Protein AF-A0A963MT62-F1 (afdb_monomer_lite)

Secondary structure (DSSP, 8-state):
----------PPPPHHHHHHHHHHHHHHHHHH--HHHHHHHTTPPTTS-HHHHHHHHHHHHHHHHHH------------------------------------

Radius of gyration: 25.52 Å; chains: 1; bounding box: 66×37×62 Å

pLDDT: mean 73.64, std 19.32, range [36.97, 94.31]

Structure (mmCIF, N/CA/C/O backbone):
data_AF-A0A963MT62-F1
#
_entry.id   AF-A0A963MT62-F1
#
loop_
_atom_site.group_PDB
_atom_site.id
_atom_site.type_symbol
_atom_site.label_atom_id
_atom_site.label_alt_id
_atom_site.label_comp_id
_atom_site.label_asym_id
_atom_site.label_entity_id
_atom_site.label_seq_id
_atom_site.pdbx_PDB_ins_code
_atom_site.Cartn_x
_atom_site.Cartn_y
_atom_site.Cartn_z
_atom_site.occupancy
_atom_site.B_iso_or_equiv
_atom_site.auth_seq_id
_atom_site.auth_comp_id
_atom_site.auth_asym_id
_atom_site.auth_atom_id
_atom_site.pdbx_PDB_model_num
ATOM 1 N N . MET A 1 1 ? -21.869 23.306 -33.546 1.00 52.66 1 MET A N 1
ATOM 2 C CA . MET A 1 1 ? -20.640 23.215 -32.723 1.00 52.66 1 MET A CA 1
ATOM 3 C C . MET A 1 1 ? -20.274 21.750 -32.523 1.00 52.66 1 MET A C 1
ATOM 5 O O . MET A 1 1 ? -21.056 21.019 -31.930 1.00 52.66 1 MET A O 1
ATOM 9 N N . ALA A 1 2 ? -19.148 21.291 -33.075 1.00 60.47 2 ALA A N 1
ATOM 10 C CA . ALA A 1 2 ? -18.741 19.886 -33.002 1.00 60.47 2 ALA A CA 1
ATOM 11 C C . ALA A 1 2 ? -18.014 19.593 -31.674 1.00 60.47 2 ALA A C 1
ATOM 13 O O . ALA A 1 2 ? -16.936 20.130 -31.421 1.00 60.47 2 ALA A O 1
ATOM 14 N N . LYS A 1 3 ? -18.598 18.736 -30.824 1.00 62.72 3 LYS A N 1
ATOM 15 C CA . LYS A 1 3 ? -17.951 18.213 -29.609 1.00 62.72 3 LYS A CA 1
ATOM 16 C C . LYS A 1 3 ? -16.790 17.295 -30.010 1.00 62.72 3 LYS A C 1
ATOM 18 O O . LYS A 1 3 ? -17.016 16.163 -30.432 1.00 62.72 3 LYS A O 1
ATOM 23 N N . ARG A 1 4 ? -15.546 17.763 -29.860 1.00 65.56 4 ARG A N 1
ATOM 24 C CA . ARG A 1 4 ? -14.352 16.907 -29.955 1.00 65.56 4 ARG A CA 1
ATOM 25 C C . ARG A 1 4 ? -14.337 15.964 -28.750 1.00 65.56 4 ARG A C 1
ATOM 27 O O . ARG A 1 4 ? -14.139 16.408 -27.624 1.00 65.56 4 ARG A O 1
ATOM 34 N N . LYS A 1 5 ? -14.567 14.669 -28.973 1.00 64.69 5 LYS A N 1
ATOM 35 C CA . LYS A 1 5 ? -14.314 13.635 -27.961 1.00 64.69 5 LYS A CA 1
ATOM 36 C C . LYS A 1 5 ? -12.800 13.442 -27.882 1.00 64.69 5 LYS A C 1
ATOM 38 O O . LYS A 1 5 ? -12.210 12.942 -28.835 1.00 64.69 5 LYS A O 1
ATOM 43 N N . SER A 1 6 ? -12.166 13.859 -26.788 1.00 67.75 6 SER A N 1
ATOM 44 C CA . SER A 1 6 ? -10.765 13.519 -26.540 1.00 67.75 6 SER A CA 1
ATOM 45 C C . SER A 1 6 ? -10.692 12.030 -26.211 1.00 67.75 6 SER A C 1
ATOM 47 O O . SER A 1 6 ? -10.988 11.622 -25.088 1.00 67.75 6 SER A O 1
ATOM 49 N N . SER A 1 7 ? -10.346 11.199 -27.190 1.00 69.44 7 SER A N 1
ATOM 50 C CA . SER A 1 7 ? -9.923 9.834 -26.902 1.00 69.44 7 SER A CA 1
ATOM 51 C C . SER A 1 7 ? -8.560 9.913 -26.214 1.00 69.44 7 SER A C 1
ATOM 53 O O . SER A 1 7 ? -7.522 10.087 -26.851 1.00 69.44 7 SER A O 1
ATOM 55 N N . ALA A 1 8 ? -8.562 9.861 -24.882 1.00 74.81 8 ALA A N 1
ATOM 56 C CA . ALA A 1 8 ? -7.329 9.694 -24.132 1.00 74.81 8 ALA A CA 1
ATOM 57 C C . ALA A 1 8 ? -6.738 8.339 -24.538 1.00 74.81 8 ALA A C 1
ATOM 59 O O . ALA A 1 8 ? -7.338 7.293 -24.290 1.00 74.81 8 ALA A O 1
ATOM 60 N N . LYS A 1 9 ? -5.599 8.358 -25.235 1.00 79.38 9 LYS A N 1
ATOM 61 C CA . LYS A 1 9 ? -4.858 7.133 -25.533 1.00 79.38 9 LYS A CA 1
ATOM 62 C C . LYS A 1 9 ? -4.350 6.572 -24.209 1.00 79.38 9 LYS A C 1
ATOM 64 O O . LYS A 1 9 ? -3.726 7.297 -23.438 1.00 79.38 9 LYS A O 1
ATOM 69 N N . THR A 1 10 ? -4.618 5.298 -23.952 1.00 81.62 10 THR A N 1
ATOM 70 C CA . THR A 1 10 ? -4.075 4.592 -22.791 1.00 81.62 10 THR A CA 1
ATOM 71 C C . THR A 1 10 ? -2.552 4.552 -22.907 1.00 81.62 10 THR A C 1
ATOM 73 O O . THR A 1 10 ? -2.015 3.951 -23.835 1.00 81.62 10 THR A O 1
ATOM 76 N N . ILE A 1 11 ? -1.854 5.226 -21.992 1.00 82.56 11 ILE A N 1
ATOM 77 C CA . ILE A 1 11 ? -0.391 5.207 -21.911 1.00 82.56 11 ILE A CA 1
ATOM 78 C C . ILE A 1 11 ? -0.000 4.082 -20.956 1.00 82.56 11 ILE A C 1
ATOM 80 O O . ILE A 1 11 ? -0.368 4.100 -19.781 1.00 82.56 11 ILE A O 1
ATOM 84 N N . HIS A 1 12 ? 0.750 3.107 -21.461 1.00 86.19 12 HIS A N 1
ATOM 85 C CA . HIS A 1 12 ? 1.336 2.056 -20.640 1.00 86.19 12 HIS A CA 1
ATOM 86 C C . HIS A 1 12 ? 2.709 2.508 -20.144 1.00 86.19 12 HIS A C 1
ATOM 88 O O . HIS A 1 12 ? 3.558 2.917 -20.933 1.00 86.19 12 HIS A O 1
ATOM 94 N N . LEU A 1 13 ? 2.917 2.449 -18.828 1.00 86.56 13 LEU A N 1
ATOM 95 C CA . LEU A 1 13 ? 4.213 2.752 -18.227 1.00 86.56 13 LEU A CA 1
ATOM 96 C C . LEU A 1 13 ? 5.218 1.653 -18.570 1.00 86.56 13 LEU A C 1
ATOM 98 O O . LEU A 1 13 ? 4.901 0.461 -18.494 1.00 86.56 13 LEU A O 1
ATOM 102 N N . THR A 1 14 ? 6.449 2.055 -18.880 1.00 92.62 14 THR A N 1
ATOM 103 C CA . THR A 1 14 ? 7.568 1.116 -18.970 1.00 92.62 14 THR A CA 1
ATOM 104 C C . THR A 1 14 ? 7.853 0.506 -17.595 1.00 92.62 14 THR A C 1
ATOM 106 O O . THR A 1 14 ? 7.421 1.017 -16.558 1.00 92.62 14 THR A O 1
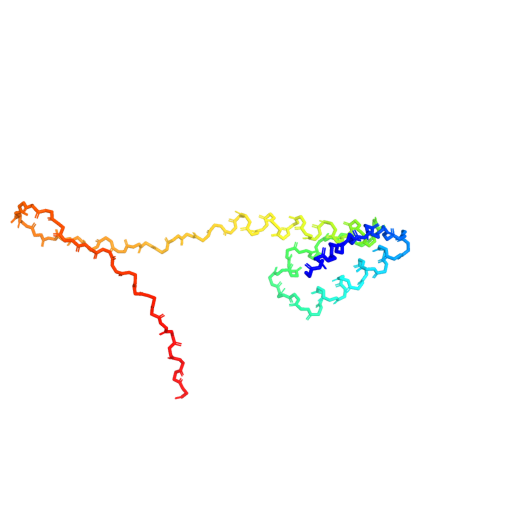ATOM 109 N N . HIS A 1 15 ? 8.571 -0.615 -17.569 1.00 90.50 15 HIS A N 1
ATOM 110 C CA . HIS A 1 15 ? 8.941 -1.283 -16.319 1.00 90.50 15 HIS A CA 1
ATOM 111 C C . HIS A 1 15 ? 9.741 -0.364 -15.379 1.00 90.50 15 HIS A C 1
ATOM 113 O O . HIS A 1 15 ? 9.416 -0.254 -14.202 1.00 90.50 15 HIS A O 1
ATOM 119 N N . GLU A 1 16 ? 10.708 0.386 -15.908 1.00 91.81 16 GLU A N 1
ATOM 120 C CA . GLU A 1 16 ? 11.503 1.341 -15.124 1.00 91.81 16 GLU A CA 1
ATOM 121 C C . GLU A 1 16 ? 10.640 2.440 -14.494 1.00 91.81 16 GLU A C 1
ATOM 123 O O . GLU A 1 16 ? 10.786 2.755 -13.314 1.00 91.81 16 GLU A O 1
ATOM 128 N N . MET A 1 17 ? 9.674 2.979 -15.245 1.00 92.44 17 MET A N 1
ATOM 129 C CA . MET A 1 17 ? 8.752 3.983 -14.713 1.00 92.44 17 MET A CA 1
ATOM 130 C C . MET A 1 17 ? 7.845 3.416 -13.617 1.00 92.44 17 MET A C 1
ATOM 132 O O . MET A 1 17 ? 7.491 4.140 -12.685 1.00 92.44 17 MET A O 1
ATOM 136 N N . ARG A 1 18 ? 7.461 2.135 -13.704 1.00 89.75 18 ARG A N 1
ATOM 137 C CA . ARG A 1 18 ? 6.679 1.467 -12.652 1.00 89.75 18 ARG A CA 1
ATOM 138 C C . ARG A 1 18 ? 7.494 1.274 -11.378 1.00 89.75 18 ARG A C 1
ATOM 140 O O . ARG A 1 18 ? 6.992 1.600 -10.303 1.00 89.75 18 ARG A O 1
ATOM 147 N N . ILE A 1 19 ? 8.755 0.867 -11.505 1.00 91.88 19 ILE A N 1
ATOM 148 C CA . ILE A 1 19 ? 9.698 0.784 -10.385 1.00 91.88 19 ILE A CA 1
ATOM 149 C C . ILE A 1 19 ? 9.872 2.151 -9.724 1.00 91.88 19 ILE A C 1
ATOM 151 O O . ILE A 1 19 ? 9.686 2.272 -8.513 1.00 91.88 19 ILE A O 1
ATOM 155 N N . GLN A 1 20 ? 10.161 3.193 -10.508 1.00 93.31 20 GLN A N 1
ATOM 156 C CA . GLN A 1 20 ? 10.362 4.538 -9.970 1.00 93.31 20 GLN A CA 1
ATOM 157 C C . GLN A 1 20 ? 9.106 5.051 -9.265 1.00 93.31 20 GLN A C 1
ATOM 159 O O . GLN A 1 20 ? 9.182 5.637 -8.186 1.00 93.31 20 GLN A O 1
ATOM 164 N N . LYS A 1 21 ? 7.932 4.789 -9.846 1.00 92.94 21 LYS A N 1
ATOM 165 C CA . LYS A 1 21 ? 6.652 5.124 -9.225 1.00 92.94 21 LYS A CA 1
ATOM 166 C C . LYS A 1 21 ? 6.469 4.400 -7.891 1.00 92.94 21 LYS A C 1
ATOM 168 O O . LYS A 1 21 ? 6.073 5.046 -6.929 1.00 92.94 21 LYS A O 1
ATOM 173 N N . ALA A 1 22 ? 6.772 3.104 -7.819 1.00 91.69 22 ALA A N 1
ATOM 174 C CA . ALA A 1 22 ? 6.650 2.326 -6.588 1.00 91.69 22 ALA A CA 1
ATOM 175 C C . ALA A 1 22 ? 7.606 2.824 -5.491 1.00 91.69 22 ALA A C 1
ATOM 177 O O . ALA A 1 22 ? 7.207 2.917 -4.334 1.00 91.69 22 ALA A O 1
ATOM 178 N N . ILE A 1 23 ? 8.834 3.208 -5.848 1.00 92.12 23 ILE A N 1
ATOM 179 C CA . ILE A 1 23 ? 9.797 3.806 -4.909 1.00 92.12 23 ILE A CA 1
ATOM 180 C C . ILE A 1 23 ? 9.279 5.151 -4.388 1.00 92.12 23 ILE A C 1
ATOM 182 O O . ILE A 1 23 ? 9.271 5.388 -3.181 1.00 92.12 23 ILE A O 1
ATOM 186 N N . ASN A 1 24 ? 8.792 6.015 -5.282 1.00 94.31 24 ASN A N 1
ATOM 187 C CA . ASN A 1 24 ? 8.231 7.309 -4.897 1.00 94.31 24 ASN A CA 1
ATOM 188 C C . ASN A 1 24 ? 7.003 7.140 -3.986 1.00 94.31 24 ASN A C 1
ATOM 190 O O . ASN A 1 24 ? 6.860 7.862 -3.003 1.00 94.31 24 ASN A O 1
ATOM 194 N N . GLU A 1 25 ? 6.136 6.171 -4.289 1.00 93.31 25 GLU A N 1
ATOM 195 C CA . GLU A 1 25 ? 4.967 5.836 -3.470 1.00 93.31 25 GLU A CA 1
ATOM 196 C C . GLU A 1 25 ? 5.385 5.324 -2.086 1.00 93.31 25 GLU A C 1
ATOM 198 O O . GLU A 1 25 ? 4.806 5.730 -1.082 1.00 93.31 25 GLU A O 1
ATOM 203 N N . PHE A 1 26 ? 6.430 4.498 -2.013 1.00 91.62 26 PHE A N 1
ATOM 204 C CA . PHE A 1 26 ? 6.971 4.009 -0.748 1.00 91.62 26 PHE A CA 1
ATOM 205 C C . PHE A 1 26 ? 7.541 5.141 0.115 1.00 91.62 26 PHE A C 1
ATOM 207 O O . PHE A 1 26 ? 7.247 5.220 1.306 1.00 91.62 26 PHE A O 1
ATOM 214 N N . HIS A 1 27 ? 8.309 6.061 -0.474 1.00 91.88 27 HIS A N 1
ATOM 215 C CA . HIS A 1 27 ? 8.831 7.225 0.250 1.00 91.88 27 HIS A CA 1
ATOM 216 C C . HIS A 1 27 ? 7.710 8.145 0.734 1.00 91.88 27 HIS A C 1
ATOM 218 O O . HIS A 1 27 ? 7.742 8.607 1.874 1.00 91.88 27 HIS A O 1
ATOM 224 N N . HIS A 1 28 ? 6.698 8.370 -0.106 1.00 94.00 28 HIS A N 1
ATOM 225 C CA . HIS A 1 28 ? 5.512 9.115 0.290 1.00 94.00 28 HIS A CA 1
ATOM 226 C C . HIS A 1 28 ? 4.810 8.431 1.468 1.00 94.00 28 HIS A C 1
ATOM 228 O O . HIS A 1 28 ? 4.504 9.087 2.458 1.00 94.00 28 HIS A O 1
ATOM 234 N N . PHE A 1 29 ? 4.608 7.112 1.399 1.00 90.62 29 PHE A N 1
ATOM 235 C CA . PHE A 1 29 ? 4.022 6.339 2.490 1.00 90.62 29 PHE A CA 1
ATOM 236 C C . PHE A 1 29 ? 4.813 6.509 3.791 1.00 90.62 29 PHE A C 1
ATOM 238 O O . PHE A 1 29 ? 4.221 6.823 4.813 1.00 90.62 29 PHE A O 1
ATOM 245 N N . LEU A 1 30 ? 6.141 6.387 3.774 1.00 88.88 30 LEU A N 1
ATOM 246 C CA . LEU A 1 30 ? 6.950 6.572 4.985 1.00 88.88 30 LEU A CA 1
ATOM 247 C C . LEU A 1 30 ? 6.839 7.983 5.580 1.00 88.88 30 LEU A C 1
ATOM 249 O O . LEU A 1 30 ? 6.875 8.127 6.804 1.00 88.88 30 LEU A O 1
ATOM 253 N N . ALA A 1 31 ? 6.693 9.003 4.731 1.00 92.25 31 ALA A N 1
ATOM 254 C CA . ALA A 1 31 ? 6.550 10.391 5.158 1.00 92.25 31 ALA A CA 1
ATOM 255 C C . ALA A 1 31 ? 5.166 10.696 5.752 1.00 92.25 31 ALA A C 1
ATOM 257 O O . ALA A 1 31 ? 5.070 11.489 6.686 1.00 92.25 31 ALA A O 1
ATOM 258 N N . THR A 1 32 ? 4.100 10.084 5.224 1.00 93.56 32 THR A N 1
ATOM 259 C CA . THR A 1 32 ? 2.716 10.419 5.602 1.00 93.56 32 THR A CA 1
ATOM 260 C C . THR A 1 32 ? 2.043 9.405 6.522 1.00 93.56 32 THR A C 1
ATOM 262 O O . THR A 1 32 ? 1.026 9.735 7.126 1.00 93.56 32 THR A O 1
ATOM 265 N N . ALA A 1 33 ? 2.546 8.172 6.602 1.00 90.88 33 ALA A N 1
ATOM 266 C CA . ALA A 1 33 ? 1.894 7.098 7.343 1.00 90.88 33 ALA A CA 1
ATOM 267 C C . ALA A 1 33 ? 1.858 7.374 8.847 1.00 90.88 33 ALA A C 1
ATOM 269 O O . ALA A 1 33 ? 2.831 7.832 9.455 1.00 90.88 33 ALA A O 1
ATOM 270 N N . THR A 1 34 ? 0.737 7.009 9.456 1.00 92.06 34 THR A N 1
ATOM 271 C CA . THR A 1 34 ? 0.572 7.008 10.908 1.00 92.06 34 THR A CA 1
ATOM 272 C C . THR A 1 34 ? 1.400 5.895 11.554 1.00 92.06 34 THR A C 1
ATOM 274 O O . THR A 1 34 ? 1.721 4.880 10.932 1.00 92.06 34 THR A O 1
ATOM 277 N N . GLU A 1 35 ? 1.714 6.034 12.843 1.00 90.44 35 GLU A N 1
ATOM 278 C CA . GLU A 1 35 ? 2.441 4.997 13.592 1.00 90.44 35 GLU A CA 1
ATOM 279 C C . GLU A 1 35 ? 1.690 3.653 13.622 1.00 90.44 35 GLU A C 1
ATOM 281 O O . GLU A 1 35 ? 2.304 2.586 13.598 1.00 90.44 35 GLU A O 1
ATOM 286 N N . ALA A 1 36 ? 0.354 3.682 13.603 1.00 87.94 36 ALA A N 1
ATOM 287 C CA . ALA A 1 36 ? -0.465 2.476 13.517 1.00 87.94 36 ALA A CA 1
ATOM 288 C C . ALA A 1 36 ? -0.263 1.743 12.180 1.00 87.94 36 ALA A C 1
ATOM 290 O O . ALA A 1 36 ? -0.042 0.533 12.167 1.00 87.94 36 ALA A O 1
ATOM 291 N N . GLU A 1 37 ? -0.279 2.467 11.061 1.00 88.69 37 GLU A N 1
ATOM 292 C CA . GLU A 1 37 ? -0.054 1.890 9.731 1.00 88.69 37 GLU A CA 1
ATOM 293 C C . GLU A 1 37 ? 1.373 1.360 9.585 1.00 88.69 37 GLU A C 1
ATOM 295 O O . GLU A 1 37 ? 1.569 0.250 9.086 1.00 88.69 37 GLU A O 1
ATOM 300 N N . LYS A 1 38 ? 2.368 2.097 10.095 1.00 89.88 38 LYS A N 1
ATOM 301 C CA . LYS A 1 38 ? 3.763 1.636 10.142 1.00 89.88 38 LYS A CA 1
ATOM 302 C C . LYS A 1 38 ? 3.898 0.339 10.936 1.00 89.88 38 LYS A C 1
ATOM 304 O O . LYS A 1 38 ? 4.588 -0.573 10.489 1.00 89.88 38 LYS A O 1
ATOM 309 N N . ASN A 1 39 ? 3.204 0.213 12.067 1.00 90.00 39 ASN A N 1
ATOM 310 C CA . ASN A 1 39 ? 3.206 -1.017 12.860 1.00 90.00 39 ASN A CA 1
ATOM 311 C C . ASN A 1 39 ? 2.598 -2.209 12.112 1.00 90.00 39 ASN A C 1
ATOM 313 O O . ASN A 1 39 ? 3.132 -3.315 12.209 1.00 90.00 39 ASN A O 1
ATOM 317 N N . VAL A 1 40 ? 1.538 -1.993 11.325 1.00 88.12 40 VAL A N 1
ATOM 318 C CA . VAL A 1 40 ? 0.944 -3.046 10.486 1.00 88.12 40 VAL A CA 1
ATOM 319 C C . VAL A 1 40 ? 1.957 -3.569 9.469 1.00 88.12 40 VAL A C 1
ATOM 321 O O . VAL A 1 40 ? 2.054 -4.778 9.283 1.00 88.12 40 VAL A O 1
ATOM 324 N N . VAL A 1 41 ? 2.743 -2.692 8.840 1.00 91.19 41 VAL A N 1
ATOM 325 C CA . VAL A 1 41 ? 3.631 -3.074 7.725 1.00 91.19 41 VAL A CA 1
ATOM 326 C C . VAL A 1 41 ? 5.100 -3.267 8.110 1.00 91.19 41 VAL A C 1
ATOM 328 O O . VAL A 1 41 ? 5.906 -3.664 7.273 1.00 91.19 41 VAL A O 1
ATOM 331 N N . ARG A 1 42 ? 5.470 -3.056 9.379 1.00 89.12 42 ARG A N 1
ATOM 332 C CA . ARG A 1 42 ? 6.854 -3.154 9.890 1.00 89.12 42 ARG A CA 1
ATOM 333 C C . ARG A 1 42 ? 7.559 -4.475 9.561 1.00 89.12 42 ARG A C 1
ATOM 335 O O . ARG A 1 42 ? 8.782 -4.515 9.477 1.00 89.12 42 ARG A O 1
ATOM 342 N N . HIS A 1 43 ? 6.806 -5.561 9.431 1.00 88.62 43 HIS A N 1
ATOM 343 C CA . HIS A 1 43 ? 7.340 -6.903 9.202 1.00 88.62 43 HIS A CA 1
ATOM 344 C C . HIS A 1 43 ? 7.531 -7.244 7.713 1.00 88.62 43 HIS A C 1
ATOM 346 O O . HIS A 1 43 ? 8.021 -8.330 7.395 1.00 88.62 43 HIS A O 1
ATOM 352 N N . VAL A 1 44 ? 7.147 -6.346 6.799 1.00 88.19 44 VAL A N 1
ATOM 353 C CA . VAL A 1 44 ? 7.309 -6.554 5.357 1.00 88.19 44 VAL A CA 1
ATOM 354 C C . VAL A 1 44 ? 8.800 -6.566 5.017 1.00 88.19 44 VAL A C 1
ATOM 356 O O . VAL A 1 44 ? 9.524 -5.603 5.269 1.00 88.19 44 VAL A O 1
ATOM 359 N N . LYS A 1 45 ? 9.276 -7.672 4.435 1.00 82.88 45 LYS A N 1
ATOM 360 C CA . LYS A 1 45 ? 10.671 -7.803 4.001 1.00 82.88 45 LYS A CA 1
ATOM 361 C C . LYS A 1 45 ? 10.919 -6.975 2.744 1.00 82.88 45 LYS A C 1
ATOM 363 O O . LYS A 1 45 ? 10.285 -7.184 1.711 1.00 82.88 45 LYS A O 1
ATOM 368 N N . VAL A 1 46 ? 11.910 -6.095 2.813 1.00 75.00 46 VAL A N 1
ATOM 369 C CA . VAL A 1 46 ? 12.467 -5.413 1.642 1.00 75.00 46 VAL A CA 1
ATOM 370 C C . VAL A 1 46 ? 13.441 -6.365 0.933 1.00 75.00 46 VAL A C 1
ATOM 372 O O . VAL A 1 46 ? 14.307 -6.951 1.574 1.00 75.00 46 VAL A O 1
ATOM 375 N N . GLY A 1 47 ? 13.263 -6.594 -0.373 1.00 73.69 47 GLY A N 1
ATOM 376 C CA . GLY A 1 47 ? 14.123 -7.508 -1.155 1.00 73.69 47 GLY A CA 1
ATOM 377 C C . GLY A 1 47 ? 13.431 -8.252 -2.303 1.00 73.69 47 GLY A C 1
ATOM 378 O O . GLY A 1 47 ? 14.096 -8.758 -3.195 1.00 73.69 47 GLY A O 1
ATOM 379 N N . ILE A 1 48 ? 12.097 -8.261 -2.324 1.00 78.69 48 ILE A N 1
ATOM 380 C CA . ILE A 1 48 ? 11.266 -8.870 -3.384 1.00 78.69 48 ILE A CA 1
ATOM 381 C C . ILE A 1 48 ? 10.957 -7.916 -4.557 1.00 78.69 48 ILE A C 1
ATOM 383 O O . ILE A 1 48 ? 10.174 -8.245 -5.442 1.00 78.69 48 ILE A O 1
ATOM 387 N N . GLY A 1 49 ? 11.571 -6.728 -4.562 1.00 85.81 49 GLY A N 1
ATOM 388 C CA . GLY A 1 49 ? 11.336 -5.661 -5.537 1.00 85.81 49 GLY A CA 1
ATOM 389 C C . GLY A 1 49 ? 10.312 -4.613 -5.064 1.00 85.81 49 GLY A C 1
ATOM 390 O O . GLY A 1 49 ? 9.384 -4.938 -4.321 1.00 85.81 49 GLY A O 1
ATOM 391 N N . PRO A 1 50 ? 10.461 -3.340 -5.477 1.00 87.19 50 PRO A N 1
ATOM 392 C CA . PRO A 1 50 ? 9.660 -2.229 -4.952 1.00 87.19 50 PRO A CA 1
ATOM 393 C C . PRO A 1 50 ? 8.169 -2.337 -5.301 1.00 87.19 50 PRO A C 1
ATOM 395 O O . PRO A 1 50 ? 7.322 -2.016 -4.470 1.00 87.19 50 PRO A O 1
ATOM 398 N N . GLU A 1 51 ? 7.827 -2.851 -6.489 1.00 90.56 51 GLU A N 1
ATOM 399 C CA . GLU 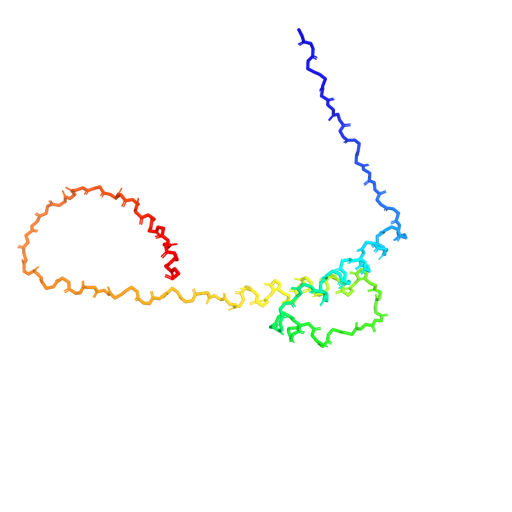A 1 51 ? 6.426 -3.092 -6.870 1.00 90.56 51 GLU A CA 1
ATOM 400 C C . GLU A 1 51 ? 5.755 -4.127 -5.954 1.00 90.56 51 GLU A C 1
ATOM 402 O O . GLU A 1 51 ? 4.630 -3.915 -5.495 1.00 90.56 51 GLU A O 1
ATOM 407 N N . ALA A 1 52 ? 6.461 -5.219 -5.643 1.00 90.12 52 ALA A N 1
ATOM 408 C CA . ALA A 1 52 ? 5.956 -6.288 -4.787 1.00 90.12 52 ALA A CA 1
ATOM 409 C C . ALA A 1 52 ? 5.794 -5.825 -3.332 1.00 90.12 52 ALA A C 1
ATOM 411 O O . ALA A 1 52 ? 4.776 -6.115 -2.706 1.00 90.12 52 ALA A O 1
ATOM 412 N N . VAL A 1 53 ? 6.748 -5.039 -2.820 1.00 91.00 53 VAL A N 1
ATOM 413 C CA . VAL A 1 53 ? 6.655 -4.432 -1.483 1.00 91.00 53 VAL A CA 1
ATOM 414 C C . VAL A 1 53 ? 5.416 -3.541 -1.377 1.00 91.00 53 VAL A C 1
ATOM 416 O O . VAL A 1 53 ? 4.633 -3.688 -0.441 1.00 91.00 53 VAL A O 1
ATOM 419 N N . MET A 1 54 ? 5.182 -2.663 -2.356 1.00 92.62 54 MET A N 1
ATOM 420 C CA . MET A 1 54 ? 4.006 -1.787 -2.338 1.00 92.62 54 MET A CA 1
ATOM 421 C C . MET A 1 54 ? 2.690 -2.550 -2.489 1.00 92.62 54 MET A C 1
ATOM 423 O O . MET A 1 54 ? 1.682 -2.172 -1.891 1.00 92.62 54 MET A O 1
ATOM 427 N N . HIS A 1 55 ? 2.679 -3.632 -3.268 1.00 92.12 55 HIS A N 1
ATOM 428 C CA . HIS A 1 55 ? 1.514 -4.506 -3.356 1.00 92.12 55 HIS A CA 1
ATOM 429 C C . HIS A 1 55 ? 1.179 -5.135 -1.996 1.00 92.12 55 HIS A C 1
ATOM 431 O O . HIS A 1 55 ? 0.020 -5.128 -1.582 1.00 92.12 55 HIS A O 1
ATOM 437 N N . GLU A 1 56 ? 2.192 -5.613 -1.276 1.00 92.31 56 GLU A N 1
ATOM 438 C CA . GLU A 1 56 ? 2.017 -6.238 0.033 1.00 92.31 56 GLU A CA 1
ATOM 439 C C . GLU A 1 56 ? 1.571 -5.241 1.109 1.00 92.31 56 GLU A C 1
ATOM 441 O O . GLU A 1 56 ? 0.650 -5.525 1.875 1.00 92.31 56 GLU A O 1
ATOM 446 N N . ILE A 1 57 ? 2.146 -4.036 1.115 1.00 91.50 57 ILE A N 1
ATOM 447 C CA . ILE A 1 57 ? 1.718 -2.935 1.991 1.00 91.50 57 ILE A CA 1
ATOM 448 C C . ILE A 1 57 ? 0.227 -2.639 1.791 1.00 91.50 57 ILE A C 1
ATOM 450 O O . ILE A 1 57 ? -0.533 -2.604 2.759 1.00 91.50 57 ILE A O 1
ATOM 454 N N . ARG A 1 58 ? -0.221 -2.492 0.535 1.00 92.31 58 ARG A N 1
ATOM 455 C CA . ARG A 1 58 ? -1.639 -2.245 0.223 1.00 92.31 58 ARG A CA 1
ATOM 456 C C . ARG A 1 58 ? -2.537 -3.396 0.674 1.00 92.31 58 ARG A C 1
ATOM 458 O O . ARG A 1 58 ? -3.615 -3.142 1.211 1.00 92.31 58 ARG A O 1
ATOM 465 N N . ARG A 1 59 ? -2.091 -4.645 0.500 1.00 93.56 59 ARG A N 1
ATOM 466 C CA . ARG A 1 59 ? -2.822 -5.838 0.950 1.00 93.56 59 ARG A CA 1
ATOM 467 C C . ARG A 1 59 ? -3.021 -5.829 2.468 1.00 93.56 59 ARG A C 1
ATOM 469 O O . ARG A 1 59 ? -4.151 -5.952 2.933 1.00 93.56 59 ARG A O 1
ATOM 476 N N . LEU A 1 60 ? -1.946 -5.636 3.232 1.00 92.12 60 LEU A N 1
ATOM 477 C CA . LEU A 1 60 ? -1.980 -5.650 4.698 1.00 92.12 60 LEU A CA 1
ATOM 478 C C . LEU A 1 60 ? -2.842 -4.527 5.278 1.00 92.12 60 LEU A C 1
ATOM 480 O O . LEU A 1 60 ? -3.619 -4.762 6.204 1.00 92.12 60 LEU A O 1
ATOM 484 N N . LEU A 1 61 ? -2.740 -3.317 4.724 1.00 91.00 61 LEU A N 1
ATOM 485 C CA . LEU A 1 61 ? -3.566 -2.191 5.160 1.00 91.00 61 LEU A CA 1
ATOM 486 C C . LEU A 1 61 ? -5.049 -2.441 4.863 1.00 91.00 61 LEU A C 1
ATOM 488 O O . LEU A 1 61 ? -5.882 -2.236 5.745 1.00 91.00 61 LEU A O 1
ATOM 492 N N . GLY A 1 62 ? -5.379 -2.969 3.680 1.00 90.94 62 GLY A N 1
ATOM 493 C CA . GLY A 1 62 ? -6.752 -3.346 3.334 1.00 90.94 62 GLY A CA 1
ATOM 494 C C . GLY A 1 62 ? -7.333 -4.405 4.277 1.00 90.94 62 GLY A C 1
ATOM 495 O O . GLY A 1 62 ? -8.466 -4.274 4.742 1.00 90.94 62 GLY A O 1
ATOM 496 N N . GLU A 1 63 ? -6.545 -5.422 4.630 1.00 89.56 63 GLU A N 1
ATOM 497 C CA . GLU A 1 63 ? -6.954 -6.450 5.593 1.00 89.56 63 GLU A CA 1
ATOM 498 C C . GLU A 1 63 ? -7.124 -5.904 7.011 1.00 89.56 63 GLU A C 1
ATOM 500 O O . GLU A 1 63 ? -8.067 -6.285 7.707 1.00 89.56 63 GLU A O 1
ATOM 505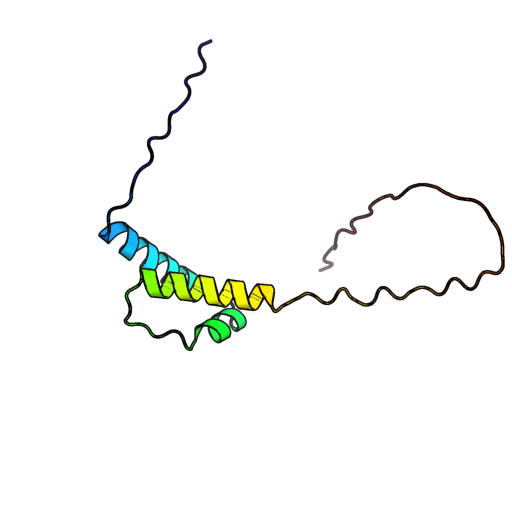 N N . SER A 1 64 ? -6.233 -5.010 7.442 1.00 87.19 64 SER A N 1
ATOM 506 C CA . SER A 1 64 ? -6.328 -4.345 8.743 1.00 87.19 64 SER A CA 1
ATOM 507 C C . SER A 1 64 ? -7.606 -3.505 8.838 1.00 87.19 64 SER A C 1
ATOM 509 O O . SER A 1 64 ? -8.388 -3.663 9.777 1.00 87.19 64 SER A O 1
ATOM 511 N N . MET A 1 65 ? -7.893 -2.698 7.811 1.00 85.75 65 MET A N 1
ATOM 512 C CA . MET A 1 65 ? -9.117 -1.896 7.733 1.00 85.75 65 MET A CA 1
ATOM 513 C C . MET A 1 65 ? -10.383 -2.760 7.731 1.00 85.75 65 MET A C 1
ATOM 515 O O . MET A 1 65 ? -11.345 -2.435 8.422 1.00 85.75 65 MET A O 1
ATOM 519 N N . ALA A 1 66 ? -10.385 -3.882 7.005 1.00 84.69 66 ALA A N 1
ATOM 520 C CA . ALA A 1 66 ? -11.529 -4.795 6.968 1.00 84.69 66 ALA A CA 1
ATOM 521 C C . ALA A 1 66 ? -11.796 -5.479 8.323 1.00 84.69 66 ALA A C 1
ATOM 523 O O . ALA A 1 66 ? -12.944 -5.795 8.651 1.00 84.69 66 ALA A O 1
ATOM 524 N N . LYS A 1 67 ? -10.742 -5.714 9.116 1.00 82.25 67 LYS A N 1
ATOM 525 C CA . LYS A 1 67 ? -10.836 -6.280 10.471 1.00 82.25 67 LYS A CA 1
ATOM 526 C C . LYS A 1 67 ? -11.266 -5.240 11.504 1.00 82.25 67 LYS A C 1
ATOM 528 O O . LYS A 1 67 ? -11.997 -5.590 12.429 1.00 82.25 67 LYS A O 1
ATOM 533 N N . CYS A 1 68 ? -10.895 -3.975 11.316 1.00 70.69 68 CYS A N 1
ATOM 534 C CA . CYS A 1 68 ? -11.404 -2.841 12.085 1.00 70.69 68 CYS A CA 1
ATOM 535 C C . CYS A 1 68 ? -12.864 -2.526 11.712 1.00 70.69 68 CYS A C 1
ATOM 537 O O . CYS A 1 68 ? -13.188 -1.475 11.163 1.00 70.69 68 CYS A O 1
ATOM 539 N N . LYS A 1 69 ? -13.787 -3.438 12.034 1.00 63.47 69 LYS A N 1
ATOM 540 C CA . LYS A 1 69 ? -15.216 -3.124 12.045 1.00 63.47 69 LYS A CA 1
ATOM 541 C C . LYS A 1 69 ? -15.457 -2.121 13.165 1.00 63.47 69 LYS A C 1
ATOM 543 O O . LYS A 1 69 ? -15.335 -2.466 14.339 1.00 63.47 69 LYS A O 1
ATOM 548 N N . VAL A 1 70 ? -15.804 -0.890 12.797 1.00 64.00 70 VAL A N 1
ATOM 549 C CA . VAL A 1 70 ? -16.341 0.100 13.733 1.00 64.00 70 VAL A CA 1
ATOM 550 C C . VAL A 1 70 ? -17.577 -0.528 14.360 1.00 64.00 70 VAL A C 1
ATOM 552 O O . VAL A 1 70 ? -18.589 -0.721 13.687 1.00 64.00 70 VAL A O 1
ATOM 555 N N . ILE A 1 71 ? -17.474 -0.918 15.629 1.00 61.44 71 ILE A N 1
ATOM 556 C CA . ILE A 1 71 ? -18.638 -1.325 16.408 1.00 61.44 71 ILE A CA 1
ATOM 557 C C . ILE A 1 71 ? -19.496 -0.062 16.491 1.00 61.44 71 ILE A C 1
ATOM 559 O O . ILE A 1 71 ? -19.029 0.922 17.072 1.00 61.44 71 ILE A O 1
ATOM 563 N N . PRO A 1 72 ? -20.694 -0.018 15.875 1.00 64.81 72 PRO A N 1
ATOM 564 C CA . PRO A 1 72 ? -21.555 1.133 16.054 1.00 64.81 72 PRO A CA 1
ATOM 565 C C . PRO A 1 72 ? -21.789 1.268 17.554 1.00 64.81 72 PRO A C 1
ATOM 567 O O . PRO A 1 72 ? -22.149 0.288 18.214 1.00 64.81 72 PRO A O 1
ATOM 570 N N . PHE A 1 73 ? -21.514 2.462 18.085 1.00 60.00 73 PHE A N 1
ATOM 571 C CA . PHE A 1 73 ? -21.766 2.782 19.484 1.00 60.00 73 PHE A CA 1
ATOM 572 C C . PHE A 1 73 ? -23.161 2.262 19.841 1.00 60.00 73 PHE A C 1
ATOM 574 O O . PHE A 1 73 ? -24.074 2.453 19.024 1.00 60.00 73 PHE A O 1
ATOM 581 N N . PRO A 1 74 ? -23.346 1.580 20.989 1.00 62.78 74 PRO A N 1
ATOM 582 C CA . PRO A 1 74 ? -24.662 1.126 21.391 1.00 62.78 74 PRO A CA 1
ATOM 583 C C . PRO A 1 74 ? -25.570 2.348 21.354 1.00 62.78 74 PRO A C 1
ATOM 585 O O . PRO A 1 74 ? -25.400 3.268 22.152 1.00 62.78 74 PRO A O 1
ATOM 588 N N . GLN A 1 75 ? -26.484 2.405 20.382 1.00 64.31 75 GLN A N 1
ATOM 589 C CA . GLN A 1 75 ? -27.542 3.391 20.445 1.00 64.31 75 GLN A CA 1
ATOM 590 C C . GLN A 1 75 ? -28.297 3.019 21.702 1.00 64.31 75 GLN A C 1
ATOM 592 O O . GLN A 1 75 ? -28.903 1.943 21.763 1.00 64.31 75 GLN A O 1
ATOM 597 N N . GLU A 1 76 ? -28.153 3.855 22.727 1.00 58.28 76 GLU A N 1
ATOM 598 C CA . GLU A 1 76 ? -28.899 3.751 23.961 1.00 58.28 76 GLU A CA 1
ATOM 599 C C . GLU A 1 76 ? -30.354 3.638 23.526 1.00 58.28 76 GLU A C 1
ATOM 601 O O . GLU A 1 76 ? -30.946 4.576 22.985 1.00 58.28 76 GLU A O 1
ATOM 606 N N . ARG A 1 77 ? -30.901 2.419 23.605 1.00 58.19 77 ARG A N 1
ATOM 607 C CA . ARG A 1 77 ? -32.310 2.199 23.335 1.00 58.19 77 ARG A CA 1
ATOM 608 C C . ARG A 1 77 ? -32.982 2.929 24.472 1.00 58.19 77 ARG A C 1
ATOM 610 O O . ARG A 1 77 ? -33.144 2.344 25.540 1.00 58.19 77 ARG A O 1
ATOM 617 N N . VAL A 1 78 ? -33.307 4.202 24.254 1.00 56.69 78 VAL A N 1
ATOM 618 C CA . VAL A 1 78 ? -34.172 4.978 25.125 1.00 56.69 78 VAL A CA 1
ATOM 619 C C . VAL A 1 78 ? -35.401 4.103 25.275 1.00 56.69 78 VAL A C 1
ATOM 621 O O . VAL A 1 78 ? -36.199 3.959 24.344 1.00 56.69 78 VAL A O 1
ATOM 624 N N . ARG A 1 79 ? -35.482 3.394 26.404 1.00 52.00 79 ARG A N 1
ATOM 625 C CA . ARG A 1 79 ? -36.644 2.599 26.753 1.00 52.00 79 ARG A CA 1
ATOM 626 C C . ARG A 1 79 ? -37.731 3.640 26.909 1.00 52.00 79 ARG A C 1
ATOM 628 O O . ARG A 1 79 ? -37.811 4.302 27.937 1.00 52.00 79 ARG A O 1
ATOM 635 N N . LYS A 1 80 ? -38.522 3.833 25.854 1.00 46.97 80 LYS A N 1
ATOM 636 C CA . LYS A 1 80 ? -39.787 4.546 25.941 1.00 46.97 80 LYS A CA 1
ATOM 637 C C . LYS A 1 80 ? -40.661 3.718 26.873 1.00 46.97 80 LYS A C 1
ATOM 639 O O . LYS A 1 80 ? -41.390 2.835 26.438 1.00 46.97 80 LYS A O 1
ATOM 644 N N . SER A 1 81 ? -40.523 3.973 28.169 1.00 51.16 81 SER A N 1
ATOM 645 C CA . SER A 1 81 ? -41.618 3.792 29.097 1.00 51.16 81 SER A CA 1
ATOM 646 C C . SER A 1 81 ? -42.693 4.764 28.638 1.00 51.16 81 SER A C 1
ATOM 648 O O . SER A 1 81 ? -42.594 5.966 28.857 1.00 51.16 81 SER A O 1
ATOM 650 N N . ALA A 1 82 ? -43.649 4.254 27.879 1.00 43.28 82 ALA A N 1
ATOM 651 C CA . ALA A 1 82 ? -44.934 4.892 27.709 1.00 43.28 82 ALA A CA 1
ATOM 652 C C . ALA A 1 82 ? -45.918 3.796 27.331 1.00 43.28 82 ALA A C 1
ATOM 654 O O . ALA A 1 82 ? -45.968 3.315 26.198 1.00 43.28 82 ALA A O 1
ATOM 655 N N . VAL A 1 83 ? -46.659 3.387 28.352 1.00 42.75 83 VAL A N 1
ATOM 656 C CA . VAL A 1 83 ? -48.020 2.884 28.235 1.00 42.75 83 VAL A CA 1
ATOM 657 C C . VAL A 1 83 ? -48.722 3.575 27.058 1.00 42.75 83 VAL A C 1
ATOM 659 O O . VAL A 1 83 ? -48.786 4.798 27.005 1.00 42.75 83 VAL A O 1
ATOM 662 N N . SER A 1 84 ? -49.198 2.743 26.132 1.00 44.22 84 SER A N 1
ATOM 663 C CA . SER A 1 84 ? -50.345 2.936 25.240 1.00 44.22 84 SER A CA 1
ATOM 664 C C . SER A 1 84 ? -50.519 4.288 24.536 1.00 44.22 84 SER A C 1
ATOM 666 O O . SER A 1 84 ? -50.958 5.256 25.138 1.00 44.22 84 SER A O 1
ATOM 668 N N . ALA A 1 85 ? -50.384 4.291 23.208 1.00 42.09 85 ALA A N 1
ATOM 669 C CA . ALA A 1 85 ? -51.518 4.528 22.302 1.00 42.09 85 ALA A CA 1
ATOM 670 C C . ALA A 1 85 ? -51.058 4.533 20.835 1.00 42.09 85 ALA A C 1
ATOM 672 O O . ALA A 1 85 ? -49.931 4.879 20.492 1.00 42.09 85 ALA A O 1
ATOM 673 N N . ALA A 1 86 ? -51.960 4.073 19.979 1.00 43.88 86 ALA A N 1
ATOM 674 C CA . ALA A 1 86 ? -51.787 3.773 18.569 1.00 43.88 86 ALA A CA 1
ATOM 675 C C . ALA A 1 86 ? -51.415 4.973 17.669 1.00 43.88 86 ALA A C 1
ATOM 677 O O . ALA A 1 86 ? -51.786 6.108 17.941 1.00 43.88 86 ALA A O 1
ATOM 678 N N . GLY A 1 87 ? -50.812 4.674 16.506 1.00 36.97 87 GLY A N 1
ATOM 679 C CA . GLY A 1 87 ? -51.108 5.428 15.273 1.00 36.97 87 GLY A CA 1
ATOM 680 C C . GLY A 1 87 ? -50.053 6.397 14.711 1.00 36.97 87 GLY A C 1
ATOM 681 O O . GLY A 1 87 ? -50.245 7.598 14.720 1.00 36.97 87 GLY A O 1
ATOM 682 N N . ARG A 1 88 ? -48.978 5.841 14.134 1.00 45.50 88 ARG A N 1
ATOM 683 C CA . ARG A 1 88 ? -48.215 6.264 12.924 1.00 45.50 88 ARG A CA 1
ATOM 684 C C . ARG A 1 88 ? -48.078 7.765 12.516 1.00 45.50 88 ARG A C 1
ATOM 686 O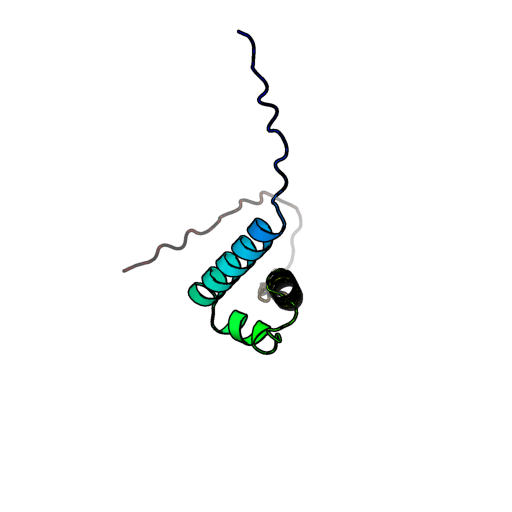 O . ARG A 1 88 ? -48.983 8.325 11.914 1.00 45.50 88 ARG A O 1
ATOM 693 N N . LYS A 1 89 ? -46.786 8.177 12.502 1.00 44.16 89 LYS A N 1
ATOM 694 C CA . LYS A 1 89 ? -46.019 9.053 11.552 1.00 44.16 89 LYS A CA 1
ATOM 695 C C . LYS A 1 89 ? -46.254 10.584 11.643 1.00 44.16 89 LYS A C 1
ATOM 697 O O . LYS A 1 89 ? -47.403 10.975 11.775 1.00 44.16 89 LYS A O 1
ATOM 702 N N . PRO A 1 90 ? -45.215 11.461 11.494 1.00 48.75 90 PRO A N 1
ATOM 703 C C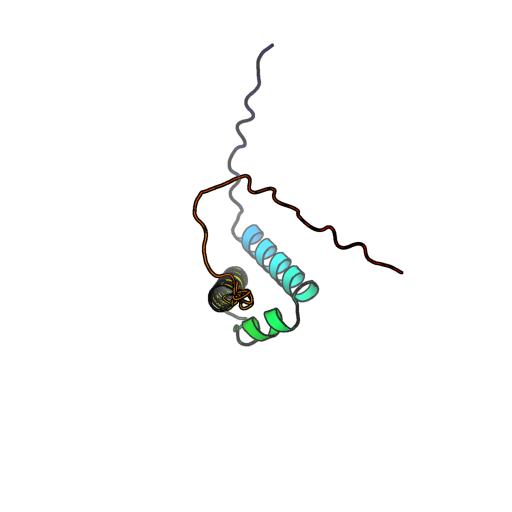A . PRO A 1 90 ? -44.301 11.433 10.335 1.00 48.75 90 PRO A CA 1
ATOM 704 C C . PRO A 1 90 ? -42.839 11.955 10.495 1.00 48.75 90 PRO A C 1
ATOM 706 O O . PRO A 1 90 ? -42.458 12.556 11.488 1.00 48.75 90 PRO A O 1
ATOM 709 N N . LYS A 1 91 ? -42.090 11.765 9.390 1.00 42.81 91 LYS A N 1
ATOM 710 C CA . LYS A 1 91 ? -40.953 12.548 8.845 1.00 42.81 91 LYS A CA 1
ATOM 711 C C . LYS A 1 91 ? -39.577 12.464 9.526 1.00 42.81 91 LYS A C 1
ATOM 713 O O . LYS A 1 91 ? -39.255 13.155 10.480 1.00 42.81 91 LYS A O 1
ATOM 718 N N . ILE A 1 92 ? -38.735 11.653 8.885 1.00 52.66 92 ILE A N 1
ATOM 719 C CA . ILE A 1 92 ? -37.276 11.619 8.997 1.00 52.66 92 ILE A CA 1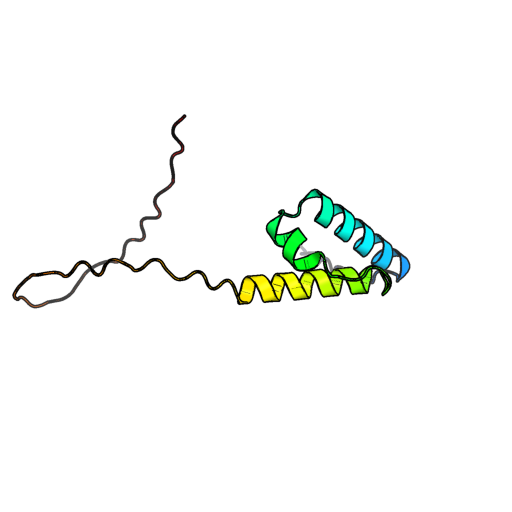
ATOM 720 C C . ILE A 1 92 ? -36.729 12.933 8.422 1.00 52.66 92 ILE A C 1
ATOM 722 O O . ILE A 1 92 ? -36.813 13.155 7.215 1.00 52.66 92 ILE A O 1
ATOM 726 N N . GLY A 1 93 ? -36.201 13.796 9.285 1.00 39.47 93 GLY A N 1
ATOM 727 C CA . GLY A 1 93 ? -35.349 14.922 8.913 1.00 39.47 93 GLY A CA 1
ATOM 728 C C . GLY A 1 93 ? -33.938 14.634 9.408 1.00 39.47 93 GLY A C 1
ATOM 729 O O . GLY A 1 93 ? -33.705 14.582 10.611 1.00 39.47 93 GLY A O 1
ATOM 730 N N . SER A 1 94 ? -33.027 14.371 8.475 1.00 51.06 94 SER A N 1
ATOM 731 C CA . SER A 1 94 ? -31.589 14.271 8.719 1.00 51.06 94 SER A CA 1
ATOM 732 C C . SER A 1 94 ? -31.088 15.620 9.239 1.00 51.06 94 SER A C 1
ATOM 734 O O . SER A 1 94 ? -31.136 16.610 8.516 1.00 51.06 94 SER A O 1
ATOM 736 N N . VAL A 1 95 ? -30.636 15.658 10.492 1.00 43.53 95 VAL A N 1
ATOM 737 C CA . VAL A 1 95 ? -29.877 16.790 11.030 1.00 43.53 95 VAL A CA 1
ATOM 738 C C . VAL A 1 95 ? -28.459 16.291 11.259 1.00 43.53 95 VAL A C 1
ATOM 740 O O . VAL A 1 95 ? -28.169 15.589 12.226 1.00 43.53 95 VAL A O 1
ATOM 743 N N . ILE A 1 96 ? -27.602 16.593 10.288 1.00 49.44 96 ILE A N 1
ATOM 744 C CA . ILE A 1 96 ? -26.149 16.539 10.419 1.00 49.44 96 ILE A CA 1
ATOM 745 C C . ILE A 1 96 ? -25.778 17.716 11.326 1.00 49.44 96 ILE A C 1
ATOM 747 O O . ILE A 1 96 ? -26.027 18.862 10.965 1.00 49.44 96 ILE A O 1
ATOM 751 N N . LEU A 1 97 ? -25.255 17.438 12.520 1.00 48.09 97 LEU A N 1
ATOM 752 C CA . LEU A 1 97 ? -24.729 18.474 13.409 1.00 48.09 97 LEU A CA 1
ATOM 753 C C . LEU A 1 97 ? -23.287 18.785 12.999 1.00 48.09 97 LEU A C 1
ATOM 755 O O . LEU A 1 97 ? -22.398 17.947 13.161 1.00 48.09 97 LEU A O 1
ATOM 759 N N . GLU A 1 98 ? -23.089 19.983 12.446 1.00 42.94 98 GLU A N 1
ATOM 760 C CA . GLU A 1 98 ? -21.782 20.626 12.310 1.00 42.94 98 GLU A CA 1
ATOM 761 C C . GLU A 1 98 ? -21.115 20.752 13.686 1.00 42.94 98 GLU A C 1
ATOM 763 O O . GLU A 1 98 ? -21.705 21.242 14.649 1.00 42.94 98 GLU A O 1
ATOM 768 N N . LEU A 1 99 ? -19.866 20.298 13.765 1.00 46.38 99 LEU A N 1
ATOM 769 C CA . LEU A 1 99 ? -18.985 20.486 14.910 1.00 46.38 99 LEU A CA 1
ATOM 770 C C . LEU A 1 99 ? -18.333 21.866 14.805 1.00 46.38 99 LEU A C 1
ATOM 772 O O . LEU A 1 99 ? -17.342 22.042 14.097 1.00 46.38 99 LEU A O 1
ATOM 776 N N . GLU A 1 100 ? -18.879 22.838 15.531 1.00 39.88 100 GLU A N 1
ATOM 777 C CA . GLU A 1 100 ? -18.235 24.133 15.730 1.00 39.88 100 GLU A CA 1
ATOM 778 C C . GLU A 1 100 ? -17.136 24.004 16.798 1.00 39.88 100 GLU A C 1
ATOM 780 O O . GLU A 1 100 ? -17.390 23.833 17.993 1.00 39.88 100 GLU A O 1
ATOM 785 N N . VAL A 1 101 ? -15.887 24.048 16.333 1.00 45.25 101 VAL A N 1
ATOM 786 C CA . VAL A 1 101 ? -14.675 24.145 17.152 1.00 45.25 101 VAL A CA 1
ATOM 787 C C . VAL A 1 101 ? -14.646 25.527 17.804 1.00 45.25 101 VAL A C 1
ATOM 789 O O . VAL A 1 101 ? -14.398 26.529 17.136 1.00 45.25 101 VAL A O 1
ATOM 792 N N . ARG A 1 102 ? -14.877 25.590 19.119 1.00 40.09 102 ARG A N 1
ATOM 793 C CA . ARG A 1 102 ? -14.606 26.795 19.912 1.00 40.09 102 ARG A CA 1
ATOM 794 C C . ARG A 1 102 ? -13.115 26.860 20.252 1.00 40.09 102 ARG A C 1
ATOM 796 O O . ARG A 1 102 ? -12.571 25.907 20.806 1.00 40.09 102 ARG A O 1
ATOM 803 N N . LYS A 1 103 ? -12.487 27.975 19.869 1.00 45.25 103 LYS A N 1
ATOM 804 C CA . LYS A 1 103 ? -11.204 28.446 20.408 1.00 45.25 103 LYS A CA 1
ATOM 805 C C . LYS A 1 103 ? -11.377 28.956 21.832 1.00 45.25 103 LYS A C 1
ATOM 807 O O . LYS A 1 103 ? -12.483 29.464 22.127 1.00 45.25 103 LYS A O 1
#

Foldseek 3Di:
DDDDDPPPDDDDDDPVRLLVVLVVVVVVCVVPPDPVLCVQLVPQDDDPGSNVSSVVSVVSVVVVVVVPDPPPDPPPPPPPPDPDDDDDDDDDDDDDDDDDDDD

Sequence (103 aa):
MAKRKSSAKTIHLTHEMRIQKAINEFHHFLATATEAEKNVVRHVKVGIGPEAVMHEIRRLLGESMAKCKVIPFPQERVRKSAVSAAGRKPKIGSVILELEVRK